Protein AF-A0A2I0VG88-F1 (afdb_monomer)

Mean predicted aligned error: 16.83 Å

Radius of gyration: 22.31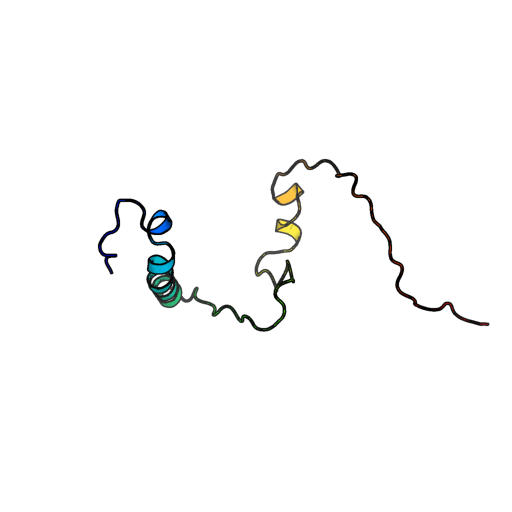 Å; Cα contacts (8 Å, |Δi|>4): 24; chains: 1; bounding box: 71×32×42 Å

Solvent-accessible surface area (backbone atoms only — not comparable to full-atom values): 5989 Å² total; per-residue (Å²): 140,80,78,79,98,55,75,94,50,47,71,76,79,42,46,74,74,49,49,65,60,49,51,54,52,31,47,76,72,70,66,59,66,83,80,74,88,74,79,70,103,74,63,98,66,66,84,59,97,56,63,74,68,65,70,34,49,72,66,66,70,47,90,80,73,90,74,90,72,88,78,79,80,78,80,74,93,74,84,79,88,77,135

Sequence (83 aa):
MQVQACGSLVTEEQPHAMLIPLEFFFMGYGLYRPCQLGGSPRSPLSPLCISAELLSPESMGLKLKPIKTRTSLKSDQGGGLVA

Structure (mmCIF, N/CA/C/O backbone):
data_AF-A0A2I0VG88-F1
#
_entry.id   AF-A0A2I0VG88-F1
#
loop_
_atom_site.group_PDB
_atom_site.id
_atom_site.type_symbol
_atom_site.label_atom_id
_atom_site.label_alt_id
_atom_site.label_comp_id
_atom_site.label_asym_id
_atom_site.label_entity_id
_atom_site.label_seq_id
_atom_site.pdbx_PDB_ins_code
_atom_site.Cartn_x
_atom_site.Cartn_y
_atom_site.Cartn_z
_atom_site.occupancy
_atom_site.B_iso_or_equiv
_atom_site.auth_seq_id
_atom_site.auth_comp_id
_atom_site.auth_asym_id
_atom_site.auth_atom_id
_atom_site.pdbx_PDB_model_num
ATOM 1 N N . MET A 1 1 ? 9.007 -4.961 -12.839 1.00 68.56 1 MET A N 1
ATOM 2 C CA . MET A 1 1 ? 8.635 -3.552 -13.096 1.00 68.56 1 MET A CA 1
ATOM 3 C C . MET A 1 1 ? 9.568 -2.686 -12.266 1.00 68.56 1 MET A C 1
ATOM 5 O O . MET A 1 1 ? 9.843 -3.070 -11.138 1.00 68.56 1 MET A O 1
ATOM 9 N N . GLN A 1 2 ? 10.098 -1.594 -12.808 1.00 83.69 2 GLN A N 1
ATOM 10 C CA . GLN A 1 2 ? 10.974 -0.678 -12.073 1.00 83.69 2 GLN A CA 1
ATOM 11 C C . GLN A 1 2 ? 10.432 0.735 -12.249 1.00 83.69 2 GLN A C 1
ATOM 13 O O . GLN A 1 2 ? 10.163 1.145 -13.379 1.00 83.69 2 GLN A O 1
ATOM 18 N N . VAL A 1 3 ? 10.251 1.450 -11.141 1.00 86.31 3 VAL A N 1
ATOM 19 C CA . VAL A 1 3 ? 9.796 2.839 -11.169 1.00 86.31 3 VAL A CA 1
ATOM 20 C C . VAL A 1 3 ? 10.988 3.729 -11.496 1.00 86.31 3 VAL A C 1
ATOM 22 O O . VAL A 1 3 ? 12.034 3.638 -10.856 1.00 86.31 3 VAL A O 1
ATOM 25 N N . GLN A 1 4 ? 10.848 4.538 -12.543 1.00 88.50 4 GLN A N 1
ATOM 26 C CA . GLN A 1 4 ? 11.900 5.448 -12.986 1.00 88.50 4 GLN A CA 1
ATOM 27 C C . GLN A 1 4 ? 11.915 6.708 -12.116 1.00 88.50 4 GLN A C 1
ATOM 29 O O . GLN A 1 4 ? 10.870 7.157 -11.653 1.00 88.50 4 GLN A O 1
ATOM 34 N N . ALA A 1 5 ? 13.105 7.283 -11.919 1.00 88.31 5 ALA A N 1
ATOM 35 C CA . ALA A 1 5 ? 13.310 8.505 -11.133 1.00 88.31 5 ALA A CA 1
ATOM 36 C C . ALA A 1 5 ? 12.786 8.436 -9.682 1.00 88.31 5 ALA A C 1
ATOM 38 O O . ALA A 1 5 ? 12.365 9.445 -9.123 1.00 88.31 5 ALA A O 1
ATOM 39 N N . CYS A 1 6 ? 12.828 7.253 -9.067 1.00 86.69 6 CYS A N 1
ATOM 40 C CA . CYS A 1 6 ? 12.516 7.068 -7.657 1.00 86.69 6 CYS A CA 1
ATOM 41 C C . CYS A 1 6 ? 13.776 6.695 -6.864 1.00 86.69 6 CYS A C 1
ATOM 43 O O . CYS A 1 6 ? 14.609 5.924 -7.341 1.00 86.69 6 CYS A O 1
ATOM 45 N N . GLY A 1 7 ? 13.893 7.233 -5.647 1.00 86.94 7 GLY A N 1
ATOM 46 C CA . GLY A 1 7 ? 14.900 6.836 -4.666 1.00 86.94 7 GLY A CA 1
ATOM 47 C C . GLY A 1 7 ? 14.556 5.518 -3.961 1.00 86.94 7 GLY A C 1
ATOM 48 O O . GLY A 1 7 ? 14.000 4.595 -4.550 1.00 86.94 7 GLY A O 1
ATOM 49 N N . SER A 1 8 ? 14.889 5.429 -2.672 1.00 89.56 8 SER A N 1
ATOM 50 C CA . SER A 1 8 ? 14.808 4.182 -1.896 1.00 89.56 8 SER A CA 1
ATOM 51 C C . SER A 1 8 ? 13.376 3.675 -1.656 1.00 89.56 8 SER A C 1
ATOM 53 O O . SER A 1 8 ? 13.123 2.473 -1.714 1.00 89.56 8 SER A O 1
ATOM 55 N N . LEU A 1 9 ? 12.424 4.580 -1.400 1.00 92.31 9 LEU A N 1
ATOM 56 C CA . LEU A 1 9 ? 11.056 4.231 -1.006 1.00 92.31 9 LEU A CA 1
ATOM 57 C C . LEU A 1 9 ? 10.043 4.742 -2.031 1.00 92.31 9 LEU A C 1
ATOM 59 O O . LEU A 1 9 ? 9.522 5.847 -1.918 1.00 92.31 9 LEU A O 1
ATOM 63 N N . VAL A 1 10 ? 9.716 3.897 -3.011 1.00 91.25 10 VAL A N 1
ATOM 64 C CA . VAL A 1 10 ? 8.690 4.188 -4.032 1.00 91.25 10 VAL A CA 1
ATOM 65 C C . VAL A 1 10 ? 7.339 4.528 -3.409 1.00 91.25 10 VAL A C 1
ATOM 67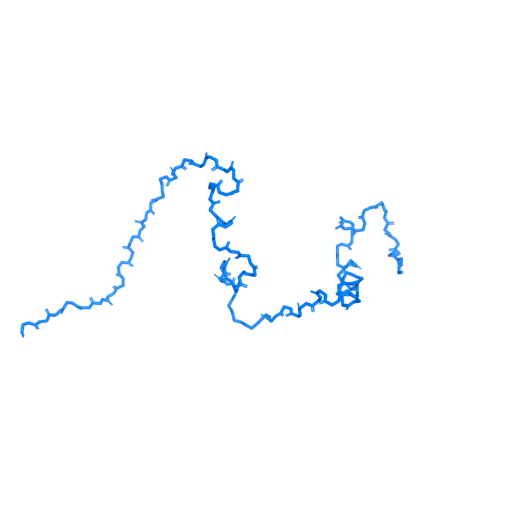 O O . VAL A 1 10 ? 6.615 5.365 -3.936 1.00 91.25 10 VAL A O 1
ATOM 70 N N . THR A 1 11 ? 7.011 3.921 -2.270 1.00 91.69 11 THR A N 1
ATOM 71 C CA . THR A 1 11 ? 5.761 4.186 -1.550 1.00 91.69 11 THR A CA 1
ATOM 72 C C . THR A 1 11 ? 5.658 5.616 -1.028 1.00 91.69 11 THR A C 1
ATOM 74 O O . THR A 1 11 ? 4.548 6.125 -0.949 1.00 91.69 11 THR A O 1
ATOM 77 N N . GLU A 1 12 ? 6.782 6.269 -0.721 1.00 92.31 12 GLU A N 1
ATOM 78 C CA . GLU A 1 12 ? 6.804 7.655 -0.239 1.00 92.31 12 GLU A CA 1
ATOM 79 C C . GLU A 1 12 ? 6.931 8.641 -1.404 1.00 92.31 12 GLU A C 1
ATOM 81 O O . GLU A 1 12 ? 6.174 9.604 -1.500 1.00 92.31 12 GLU A O 1
ATOM 86 N N . GLU A 1 13 ? 7.849 8.371 -2.334 1.00 94.38 13 GLU A N 1
ATOM 87 C CA . GLU A 1 13 ? 8.172 9.304 -3.418 1.00 94.38 13 GLU A CA 1
ATOM 88 C C . GLU A 1 13 ? 7.105 9.295 -4.528 1.00 94.38 13 GLU A C 1
ATOM 90 O O . GLU A 1 13 ? 6.777 10.332 -5.106 1.00 94.38 13 GLU A O 1
ATOM 95 N N . GLN A 1 14 ? 6.563 8.116 -4.856 1.00 92.25 14 GLN A N 1
ATOM 96 C CA . GLN A 1 14 ? 5.585 7.914 -5.932 1.00 92.25 14 GLN A CA 1
ATOM 97 C C . GLN A 1 14 ? 4.560 6.821 -5.564 1.00 92.25 14 GLN A C 1
ATOM 99 O O . GLN A 1 14 ? 4.483 5.780 -6.224 1.00 92.25 14 GLN A O 1
ATOM 104 N N . PRO A 1 15 ? 3.709 7.042 -4.544 1.00 89.75 15 PRO A N 1
ATOM 105 C CA . PRO A 1 15 ? 2.763 6.035 -4.043 1.00 89.75 15 PRO A CA 1
ATOM 106 C C . PRO A 1 15 ? 1.823 5.473 -5.118 1.00 89.75 15 PRO A C 1
ATOM 108 O O . PRO A 1 15 ? 1.489 4.290 -5.119 1.00 89.75 15 PRO A O 1
ATOM 111 N N . HIS A 1 16 ? 1.418 6.304 -6.079 1.00 89.50 16 HIS A N 1
ATOM 112 C CA . HIS A 1 16 ? 0.540 5.911 -7.181 1.00 89.50 16 HIS A CA 1
ATOM 113 C C . HIS A 1 16 ? 1.203 4.910 -8.142 1.00 89.50 16 HIS A C 1
ATOM 115 O O . HIS A 1 16 ? 0.513 4.066 -8.714 1.00 89.50 16 HIS A O 1
ATOM 121 N N . ALA A 1 17 ? 2.533 4.948 -8.283 1.00 92.19 17 ALA A N 1
ATOM 122 C CA . ALA A 1 17 ? 3.273 4.011 -9.125 1.00 92.19 17 ALA A CA 1
ATOM 123 C C . ALA A 1 17 ? 3.260 2.575 -8.565 1.00 92.19 17 ALA A C 1
ATOM 125 O O . ALA A 1 17 ? 3.491 1.628 -9.315 1.00 92.19 17 ALA A O 1
ATOM 126 N N . MET A 1 18 ? 2.948 2.398 -7.274 1.00 92.19 18 MET A N 1
ATOM 127 C CA . MET A 1 18 ? 2.839 1.085 -6.628 1.00 92.19 18 MET A CA 1
ATOM 128 C C . MET A 1 18 ? 1.474 0.410 -6.806 1.00 92.19 18 MET A C 1
ATOM 130 O O . MET A 1 18 ? 1.384 -0.801 -6.608 1.00 92.19 18 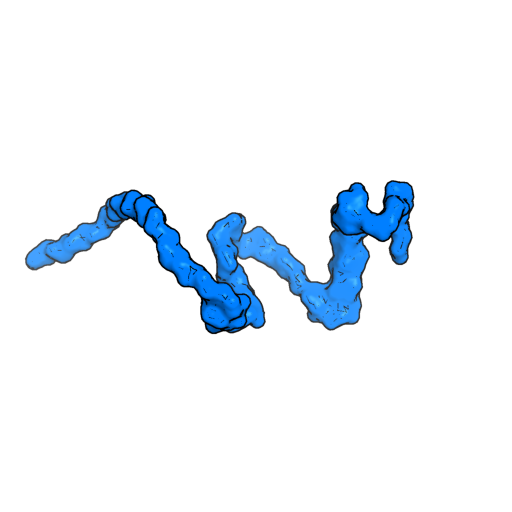MET A O 1
ATOM 134 N N . LEU A 1 19 ? 0.432 1.146 -7.212 1.00 88.19 19 LEU A N 1
ATOM 135 C CA . LEU A 1 19 ? -0.940 0.626 -7.297 1.00 88.19 19 LEU A CA 1
ATOM 136 C C . LEU A 1 19 ? -1.061 -0.526 -8.302 1.00 88.19 19 LEU A C 1
ATOM 138 O O . LEU A 1 19 ? -1.436 -1.634 -7.932 1.00 88.19 19 LEU A O 1
ATOM 142 N N . ILE A 1 20 ? -0.662 -0.287 -9.553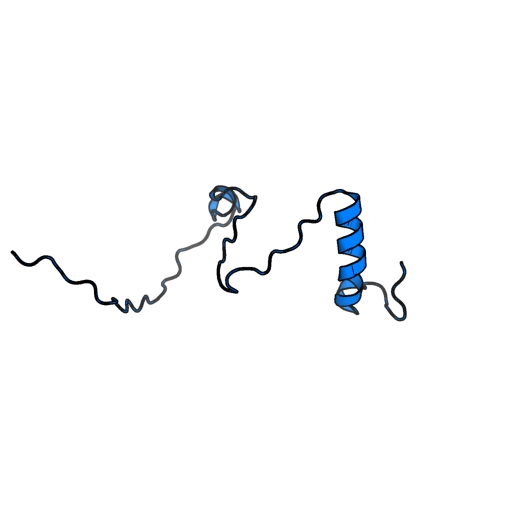 1.00 89.75 20 ILE A N 1
ATOM 143 C CA . ILE A 1 20 ? -0.722 -1.288 -10.627 1.00 89.75 20 ILE A CA 1
ATOM 144 C C . ILE A 1 20 ? 0.125 -2.538 -10.294 1.00 89.75 20 ILE A C 1
ATOM 146 O O . ILE A 1 20 ? -0.406 -3.647 -10.382 1.00 89.75 20 ILE A O 1
ATOM 150 N N . PRO A 1 21 ? 1.407 -2.423 -9.871 1.00 91.50 21 PRO A N 1
ATOM 151 C CA . PRO A 1 21 ? 2.188 -3.583 -9.437 1.00 91.50 21 PRO A CA 1
ATOM 152 C C . PRO A 1 21 ? 1.512 -4.423 -8.349 1.00 91.50 21 PRO A C 1
ATOM 154 O O . PRO A 1 21 ? 1.532 -5.653 -8.427 1.00 91.50 21 PRO A O 1
ATOM 157 N N . LEU A 1 22 ? 0.925 -3.776 -7.338 1.00 91.69 22 LEU A N 1
ATOM 158 C CA . LEU A 1 22 ? 0.271 -4.464 -6.225 1.00 91.69 22 LEU A CA 1
ATOM 159 C C . LEU A 1 22 ? -1.014 -5.168 -6.669 1.00 91.69 22 LEU A C 1
ATOM 161 O O . LEU A 1 22 ? -1.239 -6.311 -6.275 1.00 91.69 22 LEU A O 1
ATOM 165 N N . GLU A 1 23 ? -1.822 -4.542 -7.524 1.00 90.44 23 GLU A N 1
ATOM 166 C CA . GLU A 1 23 ? -3.022 -5.172 -8.088 1.00 90.44 23 GLU A CA 1
ATOM 167 C C . GLU A 1 23 ? -2.683 -6.454 -8.854 1.00 90.44 23 GLU A C 1
ATOM 169 O O . GLU A 1 23 ? -3.282 -7.502 -8.599 1.00 90.44 23 GLU A O 1
ATOM 174 N N . PHE A 1 24 ? -1.673 -6.408 -9.730 1.00 92.38 24 PHE A N 1
ATOM 175 C CA . PHE A 1 24 ? -1.223 -7.592 -10.466 1.00 92.38 24 PHE A CA 1
ATOM 176 C C . PHE A 1 24 ? -0.660 -8.676 -9.547 1.00 92.38 24 PHE A C 1
ATOM 178 O O . PHE A 1 24 ? -0.938 -9.858 -9.762 1.00 92.38 24 PHE A O 1
ATOM 185 N N . PHE A 1 25 ? 0.095 -8.294 -8.513 1.00 93.25 25 PHE A N 1
ATOM 186 C CA . PHE A 1 25 ? 0.593 -9.234 -7.513 1.00 93.25 25 PHE A CA 1
ATOM 187 C C . PHE A 1 25 ? -0.573 -9.962 -6.837 1.00 93.25 25 PHE A C 1
ATOM 189 O O . PHE A 1 25 ? -0.648 -11.188 -6.893 1.00 93.25 25 PHE A O 1
ATOM 196 N N . PHE A 1 26 ? -1.541 -9.229 -6.283 1.00 91.75 26 PHE A N 1
ATOM 197 C CA . PHE A 1 26 ? -2.701 -9.838 -5.629 1.00 91.75 26 PHE A CA 1
ATOM 198 C C . PHE A 1 26 ? -3.563 -10.662 -6.585 1.00 91.75 26 PHE A C 1
ATOM 200 O O . PHE A 1 26 ? -4.117 -11.683 -6.171 1.00 91.75 26 PHE A O 1
ATOM 207 N N . MET A 1 27 ? -3.659 -10.269 -7.856 1.00 92.06 27 MET A N 1
ATOM 208 C CA . MET A 1 27 ? -4.380 -11.035 -8.870 1.00 92.06 27 MET A CA 1
ATOM 209 C C . MET A 1 27 ? -3.703 -12.382 -9.144 1.00 92.06 27 MET A C 1
ATOM 211 O O . MET A 1 27 ? -4.394 -13.397 -9.214 1.00 92.06 27 MET A O 1
ATOM 215 N N . GLY A 1 28 ? -2.368 -12.423 -9.195 1.00 93.31 28 GLY A N 1
ATOM 216 C CA . GLY A 1 28 ? -1.601 -13.665 -9.339 1.00 93.31 28 GLY A CA 1
ATOM 217 C C . GLY A 1 28 ? -1.792 -14.657 -8.183 1.00 93.31 28 GLY A C 1
ATOM 218 O O . GLY A 1 28 ? -1.739 -15.864 -8.402 1.00 93.31 28 GLY A O 1
ATOM 219 N N . TYR A 1 29 ? -2.079 -14.164 -6.974 1.00 93.00 29 TYR A N 1
ATOM 220 C CA . TYR A 1 29 ? -2.386 -14.994 -5.799 1.00 93.00 29 TYR A CA 1
ATOM 221 C C . TYR A 1 29 ? -3.888 -15.249 -5.587 1.00 93.00 29 TYR A C 1
ATOM 223 O O . TYR A 1 29 ? -4.263 -15.886 -4.604 1.00 93.00 29 TYR A O 1
ATOM 231 N N . GLY A 1 30 ? -4.768 -14.738 -6.456 1.00 88.62 30 GLY A N 1
ATOM 232 C CA . GLY A 1 30 ? -6.222 -14.843 -6.276 1.00 88.62 30 GLY A CA 1
ATOM 233 C C . GLY A 1 30 ? -6.771 -14.056 -5.074 1.00 88.62 30 GLY A C 1
ATOM 234 O O . GLY A 1 30 ? -7.900 -14.287 -4.647 1.00 88.62 30 GLY A O 1
ATOM 235 N N . LEU A 1 31 ? -5.985 -13.127 -4.522 1.00 85.12 31 LEU A N 1
ATOM 236 C CA . LEU A 1 31 ? -6.371 -12.250 -3.409 1.00 85.12 31 LEU A CA 1
ATOM 237 C C . LEU A 1 31 ? -7.033 -10.956 -3.889 1.00 85.12 31 LEU A C 1
ATOM 239 O O . LEU A 1 31 ? -7.671 -10.256 -3.104 1.00 85.12 31 LEU A O 1
ATOM 243 N N . TYR A 1 32 ? -6.881 -10.630 -5.173 1.00 85.44 32 TYR A N 1
ATOM 244 C CA . TYR A 1 32 ? -7.508 -9.461 -5.768 1.00 85.44 32 TYR A CA 1
ATOM 245 C C . TYR A 1 32 ? -9.032 -9.608 -5.749 1.00 85.44 32 TYR A C 1
ATOM 247 O O . TYR A 1 32 ? -9.616 -10.410 -6.478 1.00 85.44 32 TYR A O 1
ATOM 255 N N . ARG A 1 33 ? -9.685 -8.800 -4.913 1.00 79.88 33 ARG A N 1
ATOM 256 C CA . ARG A 1 33 ? -11.116 -8.528 -5.004 1.00 79.88 33 ARG A CA 1
ATOM 257 C C . ARG A 1 33 ? -11.273 -7.093 -5.483 1.00 79.88 33 ARG A C 1
ATOM 259 O O . ARG A 1 33 ? -10.868 -6.196 -4.745 1.00 79.88 33 ARG A O 1
ATOM 266 N N . PRO A 1 34 ? -11.848 -6.860 -6.675 1.00 73.88 34 PRO A N 1
ATOM 267 C CA . PRO A 1 34 ? -12.182 -5.515 -7.108 1.00 73.88 34 PRO A CA 1
ATOM 268 C C . PRO A 1 34 ? -12.974 -4.825 -6.001 1.00 73.88 34 PRO A C 1
ATOM 270 O O . PRO A 1 34 ? -14.011 -5.339 -5.567 1.00 73.88 34 PRO A O 1
ATOM 273 N N . CYS A 1 35 ? -12.481 -3.683 -5.522 1.00 66.12 35 CYS A N 1
ATOM 274 C CA . CYS A 1 35 ? -13.265 -2.836 -4.640 1.00 66.12 35 CYS A CA 1
ATOM 275 C C . CYS A 1 35 ? -14.526 -2.446 -5.408 1.00 66.12 35 CYS A C 1
ATOM 277 O O . CYS A 1 35 ? -14.478 -1.621 -6.320 1.00 66.12 35 CYS A O 1
ATOM 279 N N . GLN A 1 36 ? -15.662 -3.044 -5.052 1.00 60.97 36 G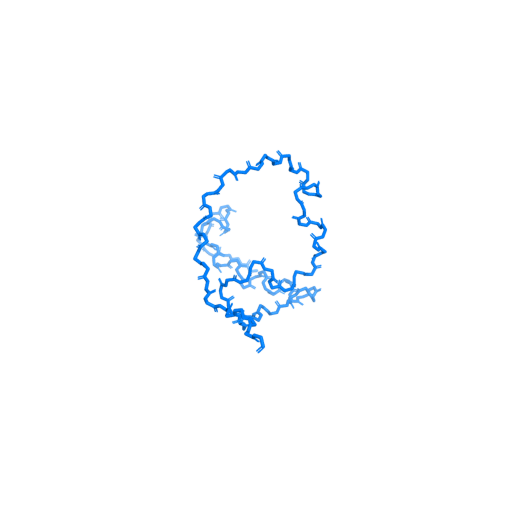LN A N 1
ATOM 280 C CA . GLN A 1 36 ? -16.951 -2.541 -5.488 1.00 60.97 36 GLN A CA 1
ATOM 281 C C . GLN A 1 36 ? -17.149 -1.214 -4.759 1.00 60.97 36 GLN A C 1
ATOM 283 O O . GLN A 1 36 ? -17.716 -1.163 -3.672 1.00 60.97 36 GLN A O 1
ATOM 288 N N . LEU A 1 37 ? -16.676 -0.124 -5.363 1.00 56.72 37 LEU A N 1
ATOM 289 C CA . LEU A 1 37 ? -17.019 1.262 -5.024 1.00 56.72 37 LEU A CA 1
ATOM 290 C C . LEU A 1 37 ? -18.519 1.547 -5.289 1.00 56.72 37 LEU A C 1
ATOM 292 O O . LEU A 1 37 ? -18.908 2.643 -5.677 1.00 56.72 37 LEU A O 1
ATOM 296 N N . GLY A 1 38 ? -19.377 0.543 -5.108 1.00 52.88 38 GLY A N 1
ATOM 297 C CA . GLY A 1 38 ? -20.820 0.614 -5.201 1.00 52.88 38 GLY A CA 1
ATOM 298 C C . GLY A 1 38 ? -21.410 0.646 -3.799 1.00 52.88 38 GLY A C 1
ATOM 299 O O . GLY A 1 38 ? -21.597 -0.396 -3.183 1.00 52.88 38 GLY A O 1
ATOM 300 N N . GLY A 1 39 ? -21.721 1.851 -3.318 1.00 51.41 39 GLY A N 1
ATOM 301 C CA . GLY A 1 39 ? -22.614 2.048 -2.175 1.00 51.41 39 GLY A CA 1
ATOM 302 C C . GLY A 1 39 ? -21.994 2.753 -0.972 1.00 51.41 39 GLY A C 1
ATOM 303 O O . GLY A 1 39 ? -21.719 2.135 0.046 1.00 51.41 39 GLY A O 1
ATOM 304 N N . SER A 1 40 ? -21.918 4.081 -1.057 1.00 44.47 40 SER A N 1
ATOM 305 C CA . SER A 1 40 ? -21.741 5.033 0.051 1.00 44.47 40 SER A CA 1
ATOM 306 C C . SER A 1 40 ? -20.312 5.245 0.603 1.00 44.47 40 SER A C 1
ATOM 308 O O . SER A 1 40 ? -19.745 4.358 1.237 1.00 44.47 40 SER A O 1
ATOM 310 N N . PRO A 1 41 ? -19.763 6.477 0.511 1.00 57.84 41 PRO A N 1
ATOM 311 C CA . PRO A 1 41 ? -18.458 6.864 1.068 1.00 57.84 41 PRO A CA 1
ATOM 312 C C . PRO A 1 41 ? -18.437 6.962 2.611 1.00 57.84 41 PRO A C 1
ATOM 314 O O . PRO A 1 41 ? -17.574 7.628 3.179 1.00 57.84 41 PRO A O 1
ATOM 317 N N . ARG A 1 42 ? -19.411 6.363 3.312 1.00 62.31 42 ARG A N 1
ATOM 318 C CA . ARG A 1 42 ? -19.613 6.538 4.759 1.00 62.31 42 ARG A CA 1
ATOM 319 C C . ARG A 1 42 ? -19.948 5.280 5.563 1.00 62.31 42 ARG A C 1
ATOM 321 O O . ARG A 1 42 ? -20.271 5.435 6.735 1.00 62.31 42 ARG A O 1
AT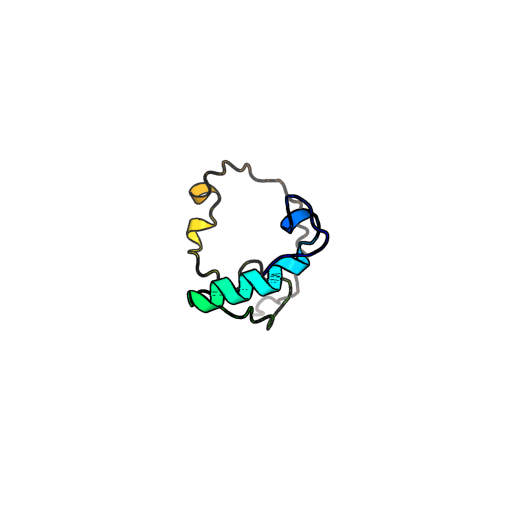OM 328 N N . SER A 1 43 ? -19.854 4.060 5.028 1.00 47.12 43 SER A N 1
ATOM 329 C CA . SER A 1 43 ? -19.990 2.887 5.907 1.00 47.12 43 SER A CA 1
ATOM 330 C C . SER A 1 43 ? -18.630 2.517 6.512 1.00 47.12 43 SER A C 1
ATOM 332 O O . SER A 1 43 ? -17.769 2.042 5.773 1.00 47.12 43 SER A O 1
ATOM 334 N N . PRO A 1 44 ? -18.405 2.680 7.830 1.00 53.12 44 PRO A N 1
ATOM 335 C CA . PRO A 1 44 ? -17.186 2.195 8.480 1.00 53.12 44 PRO A CA 1
ATOM 336 C C . PRO A 1 44 ? -17.065 0.659 8.451 1.00 53.12 44 PRO A C 1
ATOM 338 O O . PRO A 1 44 ? -16.049 0.130 8.883 1.00 53.12 44 PRO A O 1
ATOM 341 N N . LEU A 1 45 ? -18.093 -0.055 7.967 1.00 56.75 45 LEU A N 1
ATOM 342 C CA . LEU A 1 45 ? -18.223 -1.512 8.005 1.00 56.75 45 LEU A CA 1
ATOM 343 C C . LEU A 1 45 ? -18.912 -2.056 6.729 1.00 56.75 45 LEU A C 1
ATOM 345 O O . LEU A 1 45 ? -19.868 -2.825 6.817 1.00 56.75 45 LEU A O 1
ATOM 349 N N . SER A 1 46 ? -18.469 -1.669 5.523 1.00 53.69 46 SER A N 1
ATOM 350 C CA . SER A 1 46 ? -18.715 -2.526 4.337 1.00 53.69 46 SER A CA 1
ATOM 351 C C . SER A 1 46 ? -18.171 -3.925 4.665 1.00 53.69 46 SER A C 1
ATOM 353 O O . SER A 1 46 ? -17.101 -3.956 5.276 1.00 53.69 46 SER A O 1
ATOM 355 N N . PRO A 1 47 ? -18.897 -5.037 4.398 1.00 56.78 47 PRO A N 1
ATOM 356 C CA . PRO A 1 47 ? -18.833 -6.264 5.190 1.00 56.78 47 PRO A CA 1
ATOM 357 C C . PRO A 1 47 ? -17.391 -6.701 5.341 1.00 56.78 47 PRO A C 1
ATOM 359 O O . PRO A 1 47 ? -16.762 -7.235 4.426 1.00 56.78 47 PRO A O 1
ATOM 362 N N . LEU A 1 48 ? -16.865 -6.390 6.516 1.00 53.94 48 LEU A N 1
ATOM 363 C CA . LEU A 1 48 ? -15.527 -6.738 6.884 1.00 53.94 48 LEU A CA 1
ATOM 364 C C . LEU A 1 48 ? -15.493 -8.260 6.832 1.00 53.94 48 LEU A C 1
ATOM 366 O O . LEU A 1 48 ? -16.237 -8.934 7.537 1.00 53.94 48 LEU A O 1
ATOM 370 N N . CYS A 1 49 ? -14.619 -8.823 6.003 1.00 61.34 49 CYS A N 1
ATOM 371 C CA . CYS A 1 49 ? -14.290 -10.246 6.060 1.00 61.34 49 CYS A CA 1
ATOM 372 C C . CYS A 1 49 ? -13.583 -10.628 7.382 1.00 61.34 49 CYS A C 1
ATOM 374 O O . CYS A 1 49 ? -13.042 -11.723 7.496 1.00 61.34 49 CYS A O 1
ATOM 376 N N . ILE A 1 50 ? -13.593 -9.725 8.370 1.00 64.88 50 ILE A N 1
ATOM 377 C CA . ILE A 1 50 ? -13.091 -9.885 9.726 1.00 64.88 50 ILE A CA 1
ATOM 378 C C . ILE A 1 50 ? -14.272 -9.842 10.704 1.00 64.88 50 ILE A C 1
ATOM 380 O O . ILE A 1 50 ? -15.194 -9.040 10.559 1.00 64.88 50 ILE A O 1
ATOM 384 N N . SER A 1 51 ? -14.253 -10.741 11.690 1.00 74.25 51 SER A N 1
ATOM 385 C CA . SER A 1 51 ? -15.308 -10.853 12.703 1.00 74.25 51 SER A CA 1
ATOM 386 C C . SER A 1 51 ? -15.462 -9.546 13.488 1.00 74.25 51 SER A C 1
ATOM 388 O O . SER A 1 51 ? -14.462 -8.944 13.878 1.00 74.25 51 SER A O 1
ATOM 390 N N . ALA A 1 52 ? -16.702 -9.138 13.778 1.00 73.44 52 ALA A N 1
ATOM 391 C CA . ALA A 1 52 ? -16.997 -7.947 14.581 1.00 73.44 52 ALA A CA 1
ATOM 392 C C . ALA A 1 52 ? -16.338 -7.990 15.974 1.00 73.44 52 ALA A C 1
ATOM 394 O O . ALA A 1 52 ? -15.995 -6.949 16.526 1.00 73.44 52 ALA A O 1
ATOM 395 N N . GLU A 1 53 ? -16.103 -9.189 16.512 1.00 82.62 53 GLU A N 1
ATOM 396 C CA . GLU A 1 53 ? -15.412 -9.395 17.787 1.00 82.62 53 GLU A CA 1
ATOM 397 C C . GLU A 1 53 ? -13.946 -8.936 17.747 1.00 82.62 53 GLU A C 1
ATOM 399 O O . GLU A 1 53 ? -13.451 -8.429 18.748 1.00 82.62 53 GLU A O 1
ATOM 404 N N . LEU A 1 54 ? -13.281 -9.013 16.584 1.00 81.94 54 LEU A N 1
ATOM 405 C CA . LEU A 1 54 ? -11.896 -8.554 16.389 1.00 81.94 54 LEU A CA 1
ATOM 406 C C . LEU A 1 54 ? -11.761 -7.026 16.342 1.00 81.94 54 LEU A C 1
ATOM 408 O O . LEU A 1 54 ? -10.653 -6.505 16.463 1.00 81.94 54 LEU A O 1
ATOM 412 N N . LEU A 1 55 ? -12.875 -6.314 16.173 1.00 77.94 55 LEU A N 1
ATOM 413 C CA . LEU A 1 55 ? -12.931 -4.852 16.178 1.00 77.94 55 LEU A CA 1
ATOM 414 C C . LEU A 1 55 ? -13.227 -4.286 17.566 1.00 77.94 55 LEU A C 1
ATOM 416 O O . LEU A 1 55 ? -13.339 -3.067 17.721 1.00 77.94 55 LEU A O 1
ATOM 420 N N . SER A 1 56 ? -13.392 -5.148 18.570 1.00 85.69 56 SER A N 1
ATOM 421 C CA . SER A 1 56 ? -13.565 -4.687 19.937 1.00 85.69 56 SER A CA 1
ATOM 422 C C . SER A 1 56 ? -12.264 -4.045 20.443 1.00 85.69 56 SER A C 1
ATOM 424 O O . SER A 1 56 ? -11.161 -4.478 20.094 1.00 85.69 56 SER A O 1
ATOM 426 N N . PRO A 1 57 ? -12.346 -2.987 21.264 1.00 83.44 57 PRO A N 1
ATOM 427 C CA . PRO A 1 57 ? -11.174 -2.446 21.942 1.00 83.44 57 PRO A CA 1
ATOM 428 C C . PRO A 1 57 ? -10.406 -3.527 22.713 1.00 83.44 57 PRO A C 1
ATOM 430 O O . PRO A 1 57 ? -9.176 -3.543 22.683 1.00 83.44 57 PRO A O 1
ATOM 433 N N . GLU A 1 58 ? -11.130 -4.459 23.338 1.00 88.25 58 GLU A N 1
ATOM 434 C CA . GLU A 1 58 ? -10.589 -5.577 24.106 1.00 88.25 58 GLU A CA 1
ATOM 435 C C . GLU A 1 58 ? -9.760 -6.524 23.231 1.00 88.25 58 GLU A C 1
ATOM 437 O O . GLU A 1 58 ? -8.621 -6.835 23.587 1.00 88.25 58 GLU A O 1
ATOM 442 N N . SER A 1 59 ? -10.276 -6.931 22.066 1.00 88.06 59 SER A N 1
ATOM 443 C CA . SER A 1 59 ? -9.551 -7.805 21.131 1.00 88.06 59 SER A CA 1
ATOM 444 C C . SER A 1 59 ? -8.346 -7.122 20.492 1.00 88.06 59 SER A C 1
ATOM 446 O O . SER A 1 59 ? -7.363 -7.785 20.173 1.00 88.06 59 SER A O 1
ATOM 448 N N . MET A 1 60 ? -8.395 -5.798 20.319 1.00 85.12 60 MET A N 1
ATOM 449 C CA . MET A 1 60 ? -7.259 -5.004 19.842 1.00 85.12 60 MET A CA 1
ATOM 450 C C . MET A 1 60 ? -6.220 -4.712 20.940 1.00 85.12 60 MET A C 1
ATOM 452 O O . MET A 1 60 ? -5.195 -4.091 20.659 1.00 85.12 60 MET A O 1
ATOM 456 N N . GLY A 1 61 ? -6.462 -5.121 22.192 1.00 91.81 61 GLY A N 1
ATOM 457 C CA . GLY A 1 61 ? -5.571 -4.835 23.322 1.00 91.81 61 GLY A CA 1
ATOM 458 C C . GLY A 1 61 ? -5.568 -3.362 23.754 1.00 91.81 61 GLY A C 1
ATOM 459 O O . GLY A 1 61 ? -4.629 -2.905 24.410 1.00 91.81 61 GLY A O 1
ATOM 460 N N . LEU A 1 62 ? -6.603 -2.597 23.394 1.00 87.00 62 LEU A N 1
ATOM 461 C CA . LEU A 1 62 ? -6.734 -1.179 23.718 1.00 87.00 62 LEU A CA 1
ATOM 462 C C . LEU A 1 62 ? -7.486 -0.990 25.042 1.00 87.00 62 LEU A C 1
ATOM 464 O O . LEU A 1 62 ? -8.654 -1.341 25.174 1.00 87.00 62 LEU A O 1
ATOM 468 N N . LYS A 1 63 ? -6.856 -0.329 26.019 1.00 88.31 63 LYS A N 1
ATOM 469 C CA . LYS A 1 63 ? -7.512 0.072 27.276 1.00 88.31 63 LYS A CA 1
ATOM 470 C C . LYS A 1 63 ? -8.077 1.489 27.164 1.00 88.31 63 LYS A C 1
ATOM 472 O O . LYS A 1 63 ? -7.509 2.444 27.698 1.00 88.31 63 LYS A O 1
ATOM 477 N N . LEU A 1 64 ? -9.179 1.633 26.432 1.00 83.25 64 LEU A N 1
ATOM 478 C CA . LEU A 1 64 ? -9.820 2.930 26.206 1.00 83.25 64 LEU A CA 1
ATOM 479 C C . LEU A 1 64 ? -10.627 3.373 27.434 1.00 83.25 64 LEU A C 1
ATOM 481 O O . LEU A 1 64 ? -11.354 2.593 28.043 1.00 83.25 64 LEU A O 1
ATOM 485 N N . LYS A 1 65 ? -10.528 4.657 27.786 1.00 87.38 65 LYS A N 1
ATOM 486 C CA . LYS A 1 65 ? -11.469 5.296 28.714 1.00 87.38 65 LYS A CA 1
ATOM 487 C C . LYS A 1 65 ? -12.616 5.901 27.900 1.00 87.38 65 LYS A C 1
ATOM 489 O O . LYS A 1 65 ? -12.334 6.490 26.855 1.00 87.38 65 LYS A O 1
ATOM 494 N N . PRO A 1 66 ? -13.877 5.821 28.361 1.00 82.88 66 PRO A N 1
ATOM 495 C CA . PRO A 1 66 ? -14.982 6.485 27.680 1.00 82.88 66 PRO A CA 1
ATOM 496 C C . PRO A 1 66 ? -14.711 7.985 27.522 1.00 82.88 66 PRO A C 1
ATOM 498 O O . PRO A 1 66 ? -14.410 8.678 28.496 1.00 82.88 66 PRO A O 1
ATOM 501 N N . ILE A 1 67 ? -14.825 8.491 26.295 1.00 83.75 67 ILE A N 1
ATOM 502 C CA . ILE A 1 67 ? -14.736 9.925 26.016 1.00 83.75 67 ILE A CA 1
ATOM 503 C C . ILE A 1 67 ? -16.114 10.533 26.275 1.00 83.75 67 ILE A C 1
ATOM 505 O O . ILE A 1 67 ? -17.133 10.021 25.810 1.00 83.75 67 ILE A O 1
ATOM 509 N N . LYS A 1 68 ? -16.163 11.640 27.019 1.00 82.81 68 LYS A N 1
ATOM 510 C CA . LYS A 1 68 ? -17.411 12.366 27.270 1.00 82.81 68 LYS A CA 1
ATOM 511 C C . LYS A 1 68 ? -17.799 13.160 26.021 1.00 82.81 68 LYS A C 1
ATOM 513 O O . LYS A 1 68 ? -17.462 14.332 25.885 1.00 82.81 68 LYS A O 1
ATOM 518 N N . THR A 1 69 ? -18.502 12.514 25.101 1.00 79.56 69 THR A N 1
ATOM 519 C CA . THR A 1 69 ? -19.016 13.155 23.885 1.00 79.56 69 THR A CA 1
ATOM 520 C C . THR A 1 69 ? -20.337 13.863 24.189 1.00 79.56 69 THR A C 1
ATOM 522 O O . THR A 1 69 ? -21.239 13.277 24.786 1.00 79.56 69 THR A O 1
ATOM 525 N N . ARG A 1 70 ? -20.485 15.132 23.787 1.00 76.56 70 ARG A N 1
ATOM 526 C CA . ARG A 1 70 ? -21.752 15.872 23.914 1.00 76.56 70 ARG A CA 1
ATOM 527 C C . ARG A 1 70 ? -22.700 15.420 22.801 1.00 76.56 70 ARG A C 1
ATOM 529 O O . ARG A 1 70 ? -22.612 15.909 21.679 1.00 76.56 70 ARG A O 1
ATOM 536 N N . THR A 1 71 ? -23.588 14.475 23.091 1.00 68.31 71 THR A N 1
ATOM 537 C CA . THR A 1 71 ? -24.618 14.033 22.145 1.00 68.31 71 THR A CA 1
ATOM 538 C C . THR A 1 71 ? -25.686 15.121 22.014 1.00 68.31 71 THR A C 1
ATOM 540 O O . THR A 1 71 ? -26.480 15.350 22.922 1.0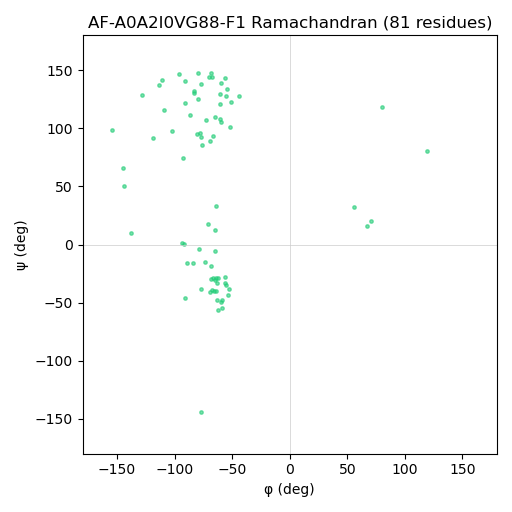0 68.31 71 THR A O 1
ATOM 543 N N . SER A 1 72 ? -25.716 15.842 20.889 1.00 64.81 72 SER A N 1
ATOM 544 C CA . SER A 1 72 ? -26.919 16.596 20.528 1.00 64.81 72 SER A CA 1
ATOM 545 C C . SER A 1 72 ? -27.883 15.601 19.898 1.00 64.81 72 SER A C 1
ATOM 547 O O . SER A 1 72 ? -27.772 15.274 18.719 1.00 64.81 72 SER A O 1
ATOM 549 N N . LEU A 1 73 ? -28.788 15.062 20.713 1.00 60.34 73 LEU A N 1
ATOM 550 C CA . LEU A 1 73 ? -29.925 14.299 20.218 1.00 60.34 73 LEU A CA 1
ATOM 551 C C . LEU A 1 73 ? -30.828 15.275 19.453 1.00 60.34 73 LEU A C 1
ATOM 553 O O . LEU A 1 73 ? -31.653 15.963 20.049 1.00 60.34 73 LEU A O 1
ATOM 557 N N . LYS A 1 74 ? -30.656 15.380 18.133 1.00 52.06 74 LYS A N 1
ATOM 558 C CA . LYS A 1 74 ? -31.766 15.789 17.271 1.00 52.06 74 LYS A CA 1
ATOM 559 C C . LYS A 1 74 ? -32.649 14.558 17.128 1.00 52.06 74 LYS A C 1
ATOM 561 O O . LYS A 1 74 ? -32.382 13.693 16.302 1.00 52.06 74 LYS A O 1
ATOM 566 N N . SER A 1 75 ? -33.634 14.462 18.012 1.00 43.16 75 SER A N 1
ATOM 567 C CA . SER A 1 75 ? -34.748 13.535 17.873 1.00 43.16 75 SER A CA 1
ATOM 568 C C . SER A 1 75 ? -35.469 13.884 16.575 1.00 43.16 75 SER A C 1
ATOM 570 O O . SER A 1 75 ? -36.081 14.948 16.473 1.00 43.16 75 SER A O 1
ATOM 572 N N . ASP A 1 76 ? -35.329 13.028 15.571 1.00 48.47 76 ASP A N 1
ATOM 573 C CA . ASP A 1 76 ? -36.206 13.042 14.411 1.00 48.47 76 ASP A CA 1
ATOM 574 C C . ASP A 1 76 ? -37.601 12.561 14.837 1.00 48.47 76 ASP A C 1
ATOM 576 O O . ASP A 1 76 ? -37.744 11.738 15.747 1.00 48.47 76 ASP A O 1
ATOM 580 N N . GLN A 1 77 ? -38.626 13.151 14.229 1.00 47.31 77 GLN A N 1
ATOM 581 C CA . GLN A 1 77 ? -40.033 12.885 14.507 1.00 47.31 77 GLN A CA 1
ATOM 582 C C . GLN A 1 77 ? -40.386 11.417 14.242 1.00 47.31 77 GLN A C 1
ATOM 584 O O . GLN A 1 77 ? -40.187 10.906 13.147 1.00 47.31 77 GLN A O 1
ATOM 589 N N . GLY A 1 78 ? -41.022 10.776 15.218 1.00 38.00 78 GLY A N 1
ATOM 590 C CA . GLY A 1 78 ? -41.718 9.504 15.045 1.00 38.00 78 GLY A CA 1
ATOM 591 C C . GLY A 1 78 ? -42.805 9.399 16.104 1.00 38.00 78 GLY A C 1
ATOM 592 O O . GLY A 1 78 ? -42.508 9.149 17.268 1.00 38.00 78 GLY A O 1
ATOM 593 N N . GLY A 1 79 ? -44.038 9.716 15.705 1.00 36.03 79 GLY A N 1
ATOM 594 C CA . GLY A 1 79 ? -45.199 9.913 16.568 1.00 36.03 79 GLY A CA 1
ATOM 595 C C . GLY A 1 79 ? -45.542 8.732 17.476 1.00 36.03 79 GLY A C 1
ATOM 596 O O . GLY A 1 79 ? -45.437 7.567 17.098 1.00 36.03 79 GLY A O 1
ATOM 597 N N . GLY A 1 80 ? -45.990 9.080 18.682 1.00 35.88 80 GLY A N 1
ATOM 598 C CA . GLY A 1 80 ? -46.652 8.171 19.602 1.00 35.88 80 GLY A CA 1
ATOM 599 C C . GLY A 1 80 ? -48.033 7.749 19.101 1.00 35.88 80 GLY A C 1
ATOM 600 O O . GLY A 1 80 ? -48.747 8.509 18.449 1.00 35.88 80 GLY A O 1
ATOM 601 N N 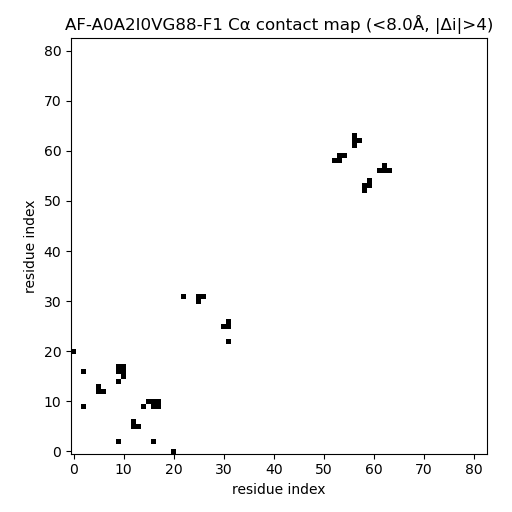. LEU A 1 81 ? -48.370 6.514 19.458 1.00 45.69 81 LEU A N 1
ATOM 602 C CA . LEU A 1 81 ? -49.694 5.906 19.451 1.00 45.69 81 LEU A CA 1
ATOM 603 C C . LEU A 1 81 ? -50.745 6.877 20.035 1.00 45.69 81 LEU A C 1
ATOM 605 O O . LEU A 1 81 ? -50.560 7.375 21.147 1.00 45.69 81 LEU A O 1
ATOM 609 N N . VAL A 1 82 ? -51.842 7.126 19.315 1.00 40.97 82 VAL A N 1
ATOM 610 C CA . VAL A 1 82 ? -53.086 7.633 19.919 1.00 40.97 82 VAL A CA 1
ATOM 611 C C . VAL A 1 82 ? -54.017 6.459 20.201 1.00 40.97 82 VAL A C 1
ATOM 613 O O . VAL A 1 82 ? -53.969 5.450 19.499 1.00 40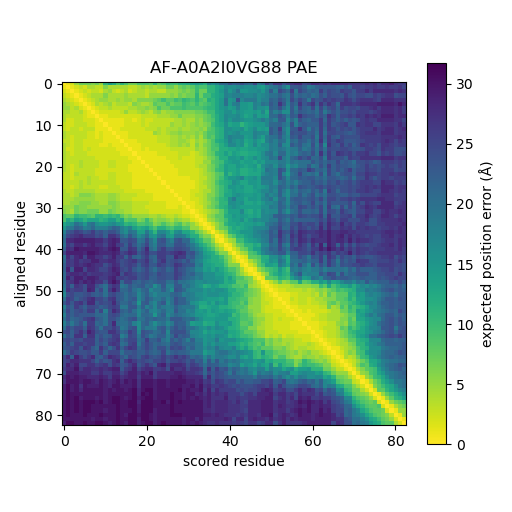.97 82 VAL A O 1
ATOM 616 N N . ALA A 1 83 ? -54.771 6.627 21.285 1.00 41.09 83 ALA A N 1
ATOM 617 C CA . ALA A 1 83 ? -55.726 5.704 21.887 1.00 41.09 83 ALA A CA 1
ATOM 618 C C . ALA A 1 83 ? -56.753 5.100 20.918 1.00 41.09 83 ALA A C 1
ATOM 620 O O . ALA A 1 83 ? -57.103 5.773 19.921 1.00 41.09 83 ALA A O 1
#

pLDDT: mean 74.74, std 17.8, range [35.88, 94.38]

Organism: NCBI:txid906689

Foldseek 3Di:
DDDPPDDDDCCVPPVVVVPVVVQVVCVVVVNDDPPPPPDDPDDPCPPPPDDPVCVDCVVVVHPDDDDPDDDPPPDDDDDDDDD

Secondary structure (DSSP, 8-state):
---TT--S-HHHH-GGGGHHHHHHHHHHTT--------S-TT-TTS--SS-GGGGSTTTTT--PPPP----------------

InterPro domains:
  IPR004142 NDRG [PF03096] (2-33)